Protein AF-A0A6J3LSP0-F1 (afdb_monomer_lite)

Organism: NCBI:txid1314786

Foldseek 3Di:
DDDDDDDDDDDDPPDPPDDDDDPDLVSLVVVLVVVLVVLPPPDPVVSVVVVVVSVVVNVVRVVVVVVVVVVVVVVVVVVVVVVVVVVVVPPPDPPPDDDDDDDPVNVVVVVVVVVVVVVVVVVVVVVVVVVVVVVVVVVVVVPPPPDDD

Structure (mmCIF, N/CA/C/O backbone):
data_AF-A0A6J3LSP0-F1
#
_entry.id   AF-A0A6J3LSP0-F1
#
loop_
_atom_site.group_PDB
_atom_site.id
_atom_site.type_symbol
_atom_site.label_atom_id
_atom_site.label_alt_id
_atom_site.label_comp_id
_atom_site.label_asym_id
_atom_site.label_entity_id
_atom_site.label_seq_id
_atom_site.pdbx_PDB_ins_code
_atom_site.Cartn_x
_atom_site.Cartn_y
_atom_site.Cartn_z
_atom_site.occupancy
_atom_site.B_iso_or_equiv
_atom_site.auth_seq_id
_atom_site.auth_comp_id
_atom_site.auth_asym_id
_atom_site.auth_atom_id
_atom_site.pdbx_PDB_model_num
ATOM 1 N N . MET A 1 1 ? 20.118 -24.139 -73.389 1.00 43.78 1 MET A N 1
ATOM 2 C CA . MET A 1 1 ? 20.576 -23.089 -72.455 1.00 43.78 1 MET A CA 1
ATOM 3 C C . MET A 1 1 ? 19.545 -23.010 -71.341 1.00 43.78 1 MET A C 1
ATOM 5 O O . MET A 1 1 ? 18.407 -22.664 -71.617 1.00 43.78 1 MET A O 1
ATOM 9 N N . GLN A 1 2 ? 19.893 -23.528 -70.160 1.00 42.50 2 GLN A N 1
ATOM 10 C CA . GLN A 1 2 ? 18.976 -23.787 -69.043 1.00 42.50 2 GLN A CA 1
ATOM 11 C C . GLN A 1 2 ? 18.538 -22.492 -68.349 1.00 42.50 2 GLN A C 1
ATOM 13 O O . GLN A 1 2 ? 19.360 -21.636 -68.039 1.00 42.50 2 GLN A O 1
ATOM 18 N N . THR A 1 3 ? 17.242 -22.391 -68.071 1.00 48.44 3 THR A N 1
ATOM 19 C CA . THR A 1 3 ? 16.627 -21.405 -67.180 1.00 48.44 3 THR A CA 1
ATOM 20 C C . THR A 1 3 ? 16.879 -21.815 -65.727 1.00 48.44 3 THR A C 1
ATOM 22 O O . THR A 1 3 ? 16.363 -22.843 -65.287 1.00 48.44 3 THR A O 1
ATOM 25 N N . GLN A 1 4 ? 17.657 -21.039 -64.970 1.00 43.12 4 GLN A N 1
ATOM 26 C CA . GLN A 1 4 ? 17.748 -21.205 -63.516 1.00 43.12 4 GLN A CA 1
ATOM 27 C C . GLN A 1 4 ? 16.634 -20.400 -62.839 1.00 43.12 4 GLN A C 1
ATOM 29 O O . GLN A 1 4 ? 16.630 -19.172 -62.854 1.00 43.12 4 GLN A O 1
ATOM 34 N N . SER A 1 5 ? 15.676 -21.126 -62.263 1.00 48.34 5 SER A N 1
ATOM 35 C CA . SER A 1 5 ? 14.668 -20.613 -61.338 1.00 48.34 5 SER A CA 1
ATOM 36 C C . SER A 1 5 ? 15.301 -20.460 -59.956 1.00 48.34 5 SER A C 1
ATOM 38 O O . SER A 1 5 ? 15.757 -21.445 -59.376 1.00 48.34 5 SER A O 1
ATOM 40 N N . ALA A 1 6 ? 15.321 -19.242 -59.420 1.00 54.78 6 ALA A N 1
ATOM 41 C CA . ALA A 1 6 ? 15.716 -18.986 -58.038 1.00 54.7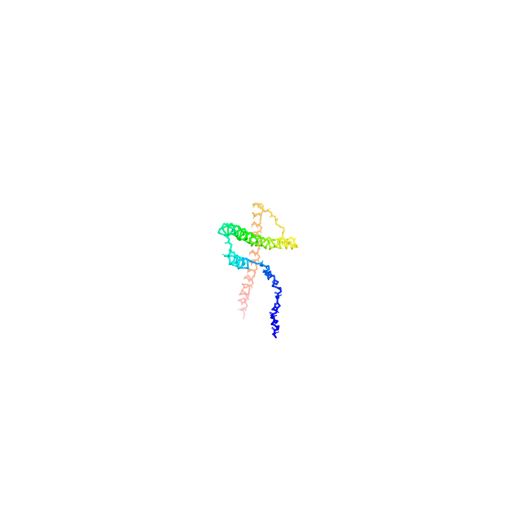8 6 ALA A CA 1
ATOM 42 C C . ALA A 1 6 ? 14.622 -19.483 -57.067 1.00 54.78 6 ALA A C 1
ATOM 44 O O . ALA A 1 6 ? 13.438 -19.271 -57.340 1.00 54.78 6 ALA A O 1
ATOM 45 N N . PRO A 1 7 ? 14.965 -20.123 -55.934 1.00 48.75 7 PRO A N 1
ATOM 46 C CA . PRO A 1 7 ? 13.980 -20.474 -54.920 1.00 48.75 7 PRO A CA 1
ATOM 47 C C . PRO A 1 7 ? 13.595 -19.224 -54.116 1.00 48.75 7 PRO A C 1
ATOM 49 O O . PRO A 1 7 ? 14.392 -18.682 -53.351 1.00 48.75 7 PRO A O 1
ATOM 52 N N . SER A 1 8 ? 12.356 -18.760 -54.282 1.00 57.53 8 SER A N 1
ATOM 53 C 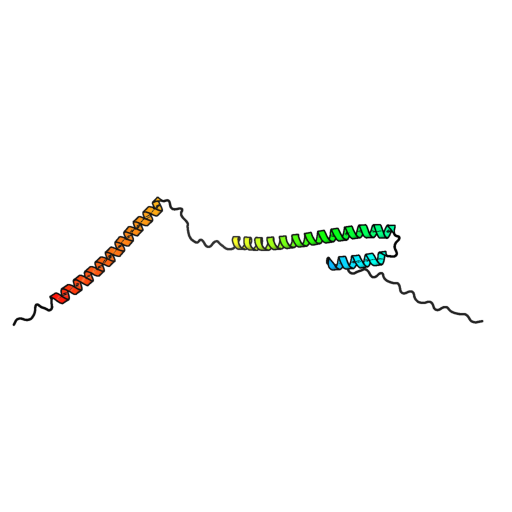CA . SER A 1 8 ? 11.758 -17.740 -53.422 1.00 57.53 8 SER A CA 1
ATOM 54 C C . SER A 1 8 ? 11.486 -18.338 -52.041 1.00 57.53 8 SER A C 1
ATOM 56 O O . SER A 1 8 ? 10.554 -19.127 -51.871 1.00 57.53 8 SER A O 1
ATOM 58 N N . VAL A 1 9 ? 12.300 -17.973 -51.052 1.00 61.94 9 VAL A N 1
ATOM 59 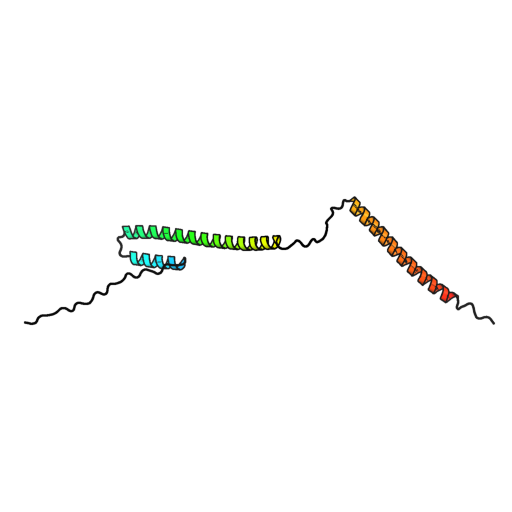C CA . VAL A 1 9 ? 12.017 -18.260 -49.642 1.00 61.94 9 VAL A CA 1
ATOM 60 C C . VAL A 1 9 ? 10.790 -17.434 -49.233 1.00 61.94 9 VAL A C 1
ATOM 62 O O . VAL A 1 9 ? 10.815 -16.211 -49.402 1.00 61.94 9 VAL A O 1
ATOM 65 N N . PRO A 1 10 ? 9.709 -18.046 -48.718 1.00 51.88 10 PRO A N 1
ATOM 66 C CA . PRO A 1 10 ? 8.572 -17.285 -48.224 1.00 51.88 10 PRO A CA 1
ATOM 67 C C . PRO A 1 10 ? 9.005 -16.485 -46.988 1.00 51.88 10 PRO A C 1
ATOM 69 O O . PRO A 1 10 ? 9.363 -17.056 -45.961 1.00 51.88 10 PRO A O 1
ATOM 72 N N . SER A 1 11 ? 8.992 -15.152 -47.090 1.00 56.19 11 SER A N 1
ATOM 73 C CA . SER A 1 11 ? 9.097 -14.270 -45.923 1.00 56.19 11 SER A CA 1
ATOM 74 C C . SER A 1 11 ? 7.845 -14.439 -45.073 1.00 56.19 11 SER A C 1
ATOM 76 O O . SER A 1 11 ? 6.787 -13.893 -45.386 1.00 56.19 11 SER A O 1
ATOM 78 N N . THR A 1 12 ? 7.958 -15.213 -43.999 1.00 58.53 12 THR A N 1
ATOM 79 C CA . THR A 1 12 ? 6.948 -15.255 -42.945 1.00 58.53 12 THR A CA 1
ATOM 80 C C . THR A 1 12 ? 6.881 -13.868 -42.295 1.00 58.53 12 THR A C 1
ATOM 82 O O . THR A 1 12 ? 7.918 -13.371 -41.849 1.00 58.53 12 THR A O 1
ATOM 85 N N . PRO A 1 13 ? 5.710 -13.212 -42.225 1.00 52.22 13 PRO A N 1
ATOM 86 C CA . PRO A 1 13 ? 5.588 -1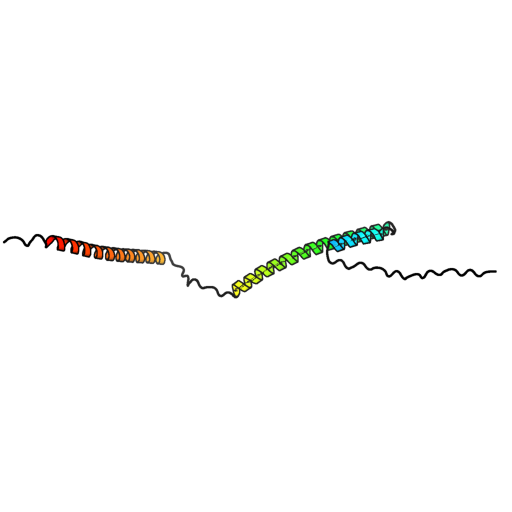1.937 -41.532 1.00 52.22 13 PRO A CA 1
ATOM 87 C C . PRO A 1 13 ? 5.868 -12.154 -40.041 1.00 52.22 13 PRO A C 1
ATOM 89 O O . PRO A 1 13 ? 5.113 -12.831 -39.345 1.00 52.22 13 PRO A O 1
ATOM 92 N N . MET A 1 14 ? 6.980 -11.599 -39.555 1.00 56.62 14 MET A N 1
ATOM 93 C CA . MET A 1 14 ? 7.308 -11.566 -38.134 1.00 56.62 14 MET A CA 1
ATOM 94 C C . MET A 1 14 ? 6.306 -10.638 -37.445 1.00 56.62 14 MET A C 1
ATOM 96 O O . MET A 1 14 ? 6.443 -9.416 -37.483 1.00 56.62 14 MET A O 1
ATOM 100 N N . VAL A 1 15 ? 5.253 -11.214 -36.867 1.00 52.88 15 VAL A N 1
ATOM 101 C CA . VAL A 1 15 ? 4.312 -10.465 -36.033 1.00 52.88 15 VAL A CA 1
ATOM 102 C C . VAL A 1 15 ? 5.094 -9.962 -34.813 1.00 52.88 15 VAL A C 1
ATOM 104 O O . VAL A 1 15 ? 5.722 -10.781 -34.136 1.00 52.88 15 VAL A O 1
ATOM 107 N N . PRO A 1 16 ? 5.115 -8.647 -34.529 1.00 56.47 16 PRO A N 1
ATOM 108 C CA . PRO A 1 16 ? 5.830 -8.123 -33.375 1.00 56.47 16 PRO A CA 1
ATOM 109 C C . PRO A 1 16 ? 5.228 -8.722 -32.102 1.00 56.47 16 PRO A C 1
ATOM 111 O O . PRO A 1 16 ? 4.047 -8.530 -31.810 1.00 56.47 16 PRO A O 1
ATOM 114 N N . VAL A 1 17 ? 6.038 -9.478 -31.358 1.00 69.25 17 VAL A N 1
ATOM 115 C CA . VAL A 1 17 ? 5.642 -10.043 -30.066 1.00 69.25 17 VAL A CA 1
ATOM 116 C C . VAL A 1 17 ? 5.491 -8.881 -29.092 1.00 69.25 17 VAL A C 1
ATOM 118 O O . VAL A 1 17 ? 6.475 -8.322 -28.614 1.00 69.25 17 VAL A O 1
ATOM 121 N N . THR A 1 18 ? 4.253 -8.476 -28.824 1.00 61.19 18 THR A N 1
ATOM 122 C CA . THR A 1 18 ? 3.974 -7.478 -27.793 1.00 61.19 18 THR A CA 1
ATOM 123 C C . THR A 1 18 ? 4.233 -8.100 -26.421 1.00 61.19 18 THR A C 1
ATOM 125 O O . THR A 1 18 ? 3.659 -9.157 -26.134 1.00 61.19 18 THR A O 1
ATOM 128 N N . PRO A 1 19 ? 5.070 -7.487 -25.565 1.00 63.69 19 PRO A N 1
ATOM 129 C CA . PRO A 1 19 ? 5.330 -8.018 -24.238 1.00 63.69 19 PRO A CA 1
ATOM 130 C C . PRO A 1 19 ? 4.038 -8.051 -23.418 1.00 63.69 19 PRO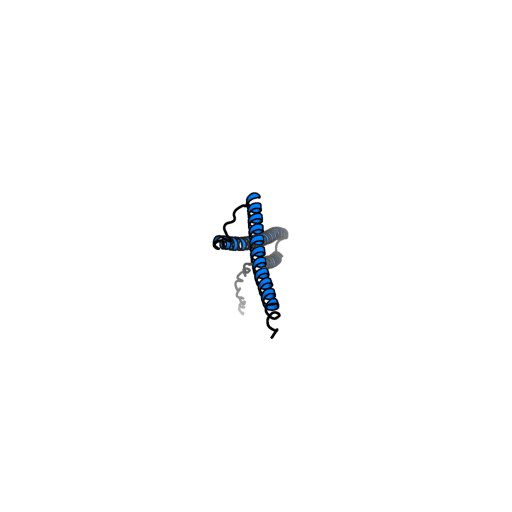 A C 1
ATOM 132 O O . PRO A 1 19 ? 3.220 -7.129 -23.472 1.00 63.69 19 PRO A O 1
ATOM 135 N N . VAL A 1 20 ? 3.865 -9.130 -22.653 1.00 73.75 20 VAL A N 1
ATOM 136 C CA . VAL A 1 20 ? 2.755 -9.287 -21.707 1.00 73.75 20 VAL A CA 1
ATOM 137 C C . VAL A 1 20 ? 2.760 -8.106 -20.739 1.00 73.75 20 VAL A C 1
ATOM 139 O O . VAL A 1 20 ? 3.810 -7.732 -20.215 1.00 73.75 20 VAL A O 1
ATOM 142 N N . THR A 1 21 ? 1.589 -7.514 -20.499 1.00 80.81 21 THR A N 1
ATOM 143 C CA . THR A 1 21 ? 1.449 -6.383 -19.578 1.00 80.81 21 THR A CA 1
ATOM 144 C C . THR A 1 21 ? 1.920 -6.789 -18.177 1.00 80.81 21 THR A C 1
ATOM 146 O O . THR A 1 21 ? 1.357 -7.720 -17.595 1.00 80.81 21 THR A O 1
ATOM 149 N N . PRO A 1 22 ? 2.941 -6.125 -17.608 1.00 81.94 22 PRO A N 1
ATOM 150 C CA . PRO A 1 22 ? 3.426 -6.477 -16.284 1.00 81.94 22 PRO A CA 1
ATOM 151 C C . PRO A 1 22 ? 2.421 -6.037 -15.213 1.00 81.94 22 PRO A C 1
ATOM 153 O O . PRO A 1 22 ? 2.002 -4.884 -15.176 1.00 81.94 22 PRO A O 1
ATOM 156 N N . VAL A 1 23 ? 2.052 -6.960 -14.323 1.00 83.88 23 VAL A N 1
ATOM 157 C CA . VAL A 1 23 ? 1.019 -6.748 -13.285 1.00 83.88 23 VAL A CA 1
ATOM 158 C C . VAL A 1 23 ? 1.610 -6.230 -11.961 1.00 83.88 23 VAL A C 1
ATOM 160 O O . VAL A 1 23 ? 0.884 -5.774 -11.085 1.00 83.88 23 VAL A O 1
ATOM 163 N N . GLY A 1 24 ? 2.938 -6.245 -11.802 1.00 85.44 24 GLY A N 1
ATOM 164 C CA . GLY A 1 24 ? 3.603 -5.826 -10.565 1.00 85.44 24 GLY A CA 1
ATOM 165 C C . GLY A 1 24 ? 5.031 -5.326 -10.769 1.00 85.44 24 GLY A C 1
ATOM 166 O O . GLY A 1 24 ? 5.583 -5.417 -11.867 1.00 85.44 24 GLY A O 1
ATOM 167 N N . LEU A 1 25 ? 5.646 -4.834 -9.687 1.00 83.88 25 LEU A N 1
ATOM 168 C CA . LEU A 1 25 ? 6.970 -4.198 -9.713 1.00 83.88 25 LEU A CA 1
ATOM 169 C C . LEU A 1 25 ? 8.053 -5.086 -10.348 1.00 83.88 25 LEU A C 1
ATOM 171 O O . LEU A 1 25 ? 8.810 -4.616 -11.191 1.00 83.88 25 LEU A O 1
ATOM 175 N N . ALA A 1 26 ? 8.086 -6.378 -10.010 1.00 85.94 26 ALA A N 1
ATOM 176 C CA . ALA A 1 26 ? 9.041 -7.326 -10.588 1.00 85.94 26 ALA A CA 1
ATOM 177 C C . ALA A 1 26 ? 8.893 -7.459 -12.117 1.00 85.94 26 ALA A C 1
ATOM 179 O O . ALA A 1 26 ? 9.890 -7.484 -12.834 1.00 85.94 26 ALA A O 1
ATOM 180 N N . GLY A 1 27 ? 7.656 -7.478 -12.626 1.00 87.69 27 GLY A N 1
ATOM 181 C CA . GLY A 1 27 ? 7.391 -7.519 -14.067 1.00 87.69 27 GLY A CA 1
ATOM 182 C C . GLY A 1 27 ? 7.797 -6.225 -14.773 1.00 87.69 27 GLY A C 1
ATOM 183 O O . GLY A 1 27 ? 8.296 -6.264 -15.893 1.00 87.69 27 GLY A O 1
ATOM 184 N N . ILE A 1 28 ? 7.634 -5.078 -14.108 1.00 85.06 28 ILE A N 1
ATOM 185 C CA . ILE A 1 28 ? 8.049 -3.779 -14.651 1.00 85.06 28 ILE A CA 1
ATOM 186 C C . ILE A 1 28 ? 9.580 -3.675 -14.706 1.00 85.06 28 ILE A C 1
ATOM 188 O O . ILE A 1 28 ? 10.117 -3.179 -15.695 1.00 85.06 28 ILE A O 1
ATOM 192 N N . LEU A 1 29 ? 10.292 -4.185 -13.695 1.00 85.38 29 LEU A N 1
ATOM 193 C CA . LEU A 1 29 ? 11.758 -4.242 -13.698 1.00 85.38 29 LEU A CA 1
ATOM 194 C C . LEU A 1 29 ? 12.294 -5.173 -14.796 1.00 85.38 29 LEU A C 1
ATOM 196 O O . LEU A 1 29 ? 13.208 -4.790 -15.521 1.00 85.38 29 LEU A O 1
ATOM 200 N N . ALA A 1 30 ? 11.673 -6.341 -14.987 1.00 87.56 30 ALA A N 1
ATOM 201 C CA . ALA A 1 30 ? 12.011 -7.234 -16.095 1.00 87.56 30 ALA A CA 1
ATOM 202 C C . ALA A 1 30 ? 11.784 -6.560 -17.462 1.00 87.56 30 ALA A C 1
ATOM 204 O O . ALA A 1 30 ? 12.641 -6.629 -18.342 1.00 87.56 30 ALA A O 1
ATOM 205 N N . LEU A 1 31 ? 10.665 -5.843 -17.631 1.00 87.56 31 LEU A N 1
ATOM 206 C CA . LEU A 1 31 ? 10.379 -5.082 -18.850 1.00 87.56 31 LEU A CA 1
ATOM 207 C C . LEU A 1 31 ? 11.399 -3.954 -19.084 1.00 87.56 31 LEU A C 1
ATOM 209 O O . LEU A 1 31 ? 11.780 -3.694 -20.223 1.00 87.56 31 LEU A O 1
ATOM 213 N N . HIS A 1 32 ? 11.867 -3.301 -18.021 1.00 86.81 32 HIS A N 1
ATOM 214 C CA . HIS A 1 32 ? 12.922 -2.292 -18.110 1.00 86.81 32 HIS A CA 1
ATOM 215 C C . HIS A 1 32 ? 14.228 -2.873 -18.678 1.00 86.81 32 HIS A C 1
ATOM 217 O O . HIS A 1 32 ? 14.864 -2.224 -19.512 1.00 86.81 32 HIS A O 1
ATOM 223 N N . ASP A 1 33 ? 14.615 -4.084 -18.273 1.00 87.12 33 ASP A N 1
ATOM 224 C CA . ASP A 1 33 ? 15.838 -4.721 -18.771 1.00 87.12 33 ASP A CA 1
ATOM 225 C C . ASP A 1 33 ? 15.705 -5.145 -20.241 1.00 87.12 33 ASP A C 1
ATOM 227 O O . ASP A 1 33 ? 16.636 -4.935 -21.022 1.00 87.12 33 ASP A O 1
ATOM 231 N N . VAL A 1 34 ? 14.526 -5.635 -20.647 1.00 88.38 34 VAL A N 1
ATOM 232 C CA . VAL A 1 34 ? 14.205 -5.933 -22.056 1.00 88.38 34 VAL A CA 1
ATOM 233 C C . VAL A 1 34 ? 14.291 -4.669 -22.913 1.00 88.38 34 VAL A C 1
ATOM 235 O O . VAL A 1 34 ? 15.013 -4.639 -23.903 1.00 88.38 34 VAL A O 1
ATOM 238 N N . ILE A 1 35 ? 13.650 -3.577 -22.489 1.00 87.38 35 ILE A N 1
ATOM 239 C CA . ILE A 1 35 ? 13.665 -2.313 -23.242 1.00 87.38 35 ILE A CA 1
ATOM 240 C C . ILE A 1 35 ? 15.078 -1.731 -23.326 1.00 87.38 35 ILE A C 1
ATOM 242 O O . ILE A 1 35 ? 15.453 -1.142 -24.340 1.00 87.38 35 ILE A O 1
ATOM 246 N N . ARG A 1 36 ? 15.893 -1.904 -22.281 1.00 85.56 36 ARG A N 1
ATOM 247 C CA . ARG A 1 36 ? 17.304 -1.509 -22.308 1.00 85.56 36 ARG A CA 1
ATOM 248 C C . ARG A 1 36 ? 18.098 -2.317 -23.334 1.00 85.56 36 ARG A C 1
ATOM 250 O O . ARG A 1 36 ? 18.965 -1.739 -23.986 1.00 85.56 36 ARG A O 1
ATOM 257 N N . HIS A 1 37 ? 17.832 -3.615 -23.450 1.00 85.31 37 HIS A N 1
ATOM 258 C CA . HIS A 1 37 ? 18.468 -4.483 -24.437 1.00 85.31 37 HIS A CA 1
ATOM 259 C C . HIS A 1 37 ? 18.063 -4.094 -25.866 1.00 85.31 37 HIS A C 1
ATOM 261 O O . HIS A 1 37 ? 18.929 -3.873 -26.710 1.00 85.31 37 HIS A O 1
ATOM 267 N N . ASP A 1 38 ? 16.771 -3.888 -26.115 1.00 85.31 38 ASP A N 1
ATOM 268 C CA . ASP A 1 38 ? 16.254 -3.492 -27.433 1.00 85.31 38 ASP A CA 1
ATOM 269 C C . ASP A 1 38 ? 16.776 -2.114 -27.875 1.00 85.31 38 ASP A C 1
ATOM 271 O O . ASP A 1 38 ? 16.982 -1.845 -29.058 1.00 85.31 38 ASP A O 1
ATOM 275 N N . ALA A 1 39 ? 17.061 -1.242 -26.908 1.00 86.38 39 ALA A N 1
ATOM 276 C CA . ALA A 1 39 ? 17.617 0.085 -27.132 1.00 86.38 39 ALA A CA 1
ATOM 277 C C . ALA A 1 39 ? 19.116 0.108 -27.488 1.00 86.38 39 ALA A C 1
ATOM 279 O O . ALA A 1 39 ? 19.647 1.190 -27.742 1.00 86.38 39 ALA A O 1
ATOM 280 N N . GLN A 1 40 ? 19.824 -1.028 -27.492 1.00 83.75 40 GLN A N 1
ATOM 281 C CA . GLN A 1 40 ? 21.274 -1.064 -27.743 1.00 83.75 40 GLN A CA 1
ATOM 282 C C . GLN A 1 40 ? 21.665 -0.685 -29.182 1.00 83.75 40 GLN A C 1
ATOM 284 O O . GLN A 1 40 ? 22.788 -0.241 -29.400 1.00 83.75 40 GLN A O 1
ATOM 289 N N . GLY A 1 41 ? 20.750 -0.818 -30.149 1.00 84.56 41 GLY A N 1
ATOM 290 C CA . GLY A 1 41 ? 20.969 -0.427 -31.550 1.00 84.56 41 GLY A CA 1
ATOM 291 C C . GLY A 1 41 ? 20.646 1.037 -31.875 1.00 84.56 41 GLY A C 1
ATOM 292 O O . GLY A 1 41 ? 20.717 1.429 -33.038 1.00 84.56 41 GLY A O 1
ATOM 293 N N . LEU A 1 42 ? 20.244 1.837 -30.881 1.00 87.94 42 LEU A N 1
ATOM 294 C CA . LEU A 1 42 ? 19.887 3.245 -31.065 1.00 87.94 42 LEU A CA 1
ATOM 295 C C . LEU A 1 42 ? 21.124 4.147 -31.140 1.00 87.94 42 LEU A C 1
ATOM 297 O O . LEU A 1 42 ? 22.188 3.825 -30.613 1.00 87.94 42 LEU A O 1
ATOM 301 N N . ASP A 1 43 ? 20.968 5.328 -31.746 1.00 91.44 43 ASP A N 1
ATOM 302 C CA . ASP A 1 43 ? 22.014 6.347 -31.676 1.00 91.44 43 ASP A CA 1
ATOM 303 C C . ASP A 1 43 ? 22.271 6.764 -30.209 1.00 91.44 43 ASP A C 1
ATOM 305 O O . ASP A 1 43 ? 21.385 6.707 -29.348 1.00 91.44 43 ASP A O 1
ATOM 309 N N . GLY A 1 44 ? 23.487 7.220 -29.898 1.00 86.88 44 GLY A N 1
ATOM 310 C CA . GLY A 1 44 ? 23.858 7.513 -28.507 1.00 86.88 44 GLY A CA 1
ATOM 311 C C . GLY A 1 44 ? 22.997 8.602 -27.843 1.00 86.88 44 GLY A C 1
ATOM 312 O O . GLY A 1 44 ? 22.854 8.638 -26.617 1.00 86.88 44 GLY A O 1
ATOM 313 N N . SER A 1 45 ? 22.379 9.489 -28.631 1.00 88.69 45 SER A N 1
ATOM 314 C CA . SER A 1 45 ? 21.546 10.586 -28.126 1.00 88.69 45 SER A CA 1
ATOM 315 C C . SER A 1 45 ? 20.137 10.121 -27.733 1.00 88.69 45 SER A C 1
ATOM 317 O O . SER A 1 45 ? 19.620 10.491 -26.672 1.00 88.69 45 SER A O 1
ATOM 319 N N . SER A 1 46 ? 19.538 9.266 -28.555 1.00 86.75 46 SER A N 1
ATOM 320 C CA . SER A 1 46 ? 18.217 8.670 -28.403 1.00 86.75 46 SER A CA 1
ATOM 321 C C . SER A 1 46 ? 18.243 7.591 -27.330 1.00 86.75 46 SER A C 1
ATOM 323 O O . SER A 1 46 ? 17.378 7.612 -26.454 1.00 86.75 46 SER A O 1
ATOM 325 N N . GLN A 1 47 ? 19.302 6.777 -27.278 1.00 89.12 47 GLN A N 1
ATOM 326 C CA . GLN A 1 47 ? 19.554 5.841 -26.184 1.00 89.12 47 GLN A CA 1
ATOM 327 C C . GLN A 1 47 ? 19.636 6.571 -24.835 1.00 89.12 47 GLN A C 1
ATOM 329 O O . GLN A 1 47 ? 18.952 6.208 -23.875 1.00 89.12 47 GLN A O 1
ATOM 334 N N . ARG A 1 48 ? 20.407 7.666 -24.756 1.00 89.56 48 ARG A N 1
ATOM 335 C CA . ARG A 1 48 ? 20.537 8.453 -23.519 1.00 89.56 48 ARG A CA 1
ATOM 336 C C . ARG A 1 48 ? 19.221 9.104 -23.095 1.00 89.56 48 ARG A C 1
ATOM 338 O O . ARG A 1 48 ? 18.915 9.156 -21.902 1.00 89.56 48 ARG A O 1
ATOM 345 N N . ARG A 1 49 ? 18.444 9.639 -24.043 1.00 91.19 49 ARG A N 1
ATOM 346 C CA . ARG A 1 49 ? 17.112 10.199 -23.756 1.00 91.19 49 ARG A CA 1
ATOM 347 C C . ARG A 1 49 ? 16.163 9.120 -23.246 1.00 91.19 49 ARG A C 1
ATOM 349 O O . ARG A 1 49 ? 15.517 9.335 -22.222 1.00 91.19 49 ARG A O 1
ATOM 356 N N . LEU A 1 50 ? 16.129 7.968 -23.910 1.00 90.25 50 LEU A N 1
ATOM 357 C CA . LEU A 1 50 ? 15.309 6.830 -23.518 1.00 90.25 50 LEU A CA 1
ATOM 358 C C . LEU A 1 50 ? 15.657 6.361 -22.104 1.00 90.25 50 LEU A C 1
ATOM 360 O O . LEU A 1 50 ? 14.766 6.275 -21.267 1.00 90.25 50 LEU A O 1
ATOM 364 N N . GLN A 1 51 ? 16.944 6.183 -21.794 1.00 89.25 51 GLN A N 1
ATOM 365 C CA . GLN A 1 51 ? 17.398 5.796 -20.456 1.00 89.25 51 GLN A CA 1
ATOM 366 C C . GLN A 1 51 ? 16.913 6.774 -19.375 1.00 89.25 51 GLN A C 1
ATOM 368 O O . GLN A 1 51 ? 16.408 6.345 -18.339 1.00 89.25 51 GLN A O 1
ATOM 373 N N . LYS A 1 52 ? 17.002 8.090 -19.615 1.00 91.00 52 LYS A N 1
ATOM 374 C CA . LYS A 1 52 ? 16.496 9.105 -18.672 1.00 91.00 52 LYS A CA 1
ATOM 375 C C . LYS A 1 52 ? 14.983 9.016 -18.477 1.00 91.00 52 LYS A C 1
ATOM 377 O O . LYS A 1 52 ? 14.509 9.115 -17.347 1.00 91.00 52 LYS A O 1
ATOM 382 N N . HIS A 1 53 ? 14.221 8.869 -19.560 1.00 90.81 53 HIS A N 1
ATOM 383 C CA . HIS A 1 53 ? 12.765 8.738 -19.481 1.00 90.81 53 HIS A CA 1
ATOM 384 C C . HIS A 1 53 ? 12.362 7.459 -18.744 1.00 90.81 53 HIS A C 1
ATOM 386 O O . HIS A 1 53 ? 11.486 7.506 -17.884 1.00 90.81 53 HIS A O 1
ATOM 392 N N . PHE A 1 54 ? 13.059 6.353 -18.998 1.00 88.81 54 PHE A N 1
ATOM 393 C CA . PHE A 1 54 ? 12.777 5.080 -18.350 1.00 88.81 54 PHE A CA 1
ATOM 394 C C . PHE A 1 54 ? 13.146 5.067 -16.868 1.00 88.81 54 PHE A C 1
ATOM 396 O O . PHE A 1 54 ? 12.410 4.514 -16.056 1.00 88.81 54 PHE A O 1
ATOM 403 N N . GLN A 1 55 ? 14.241 5.726 -16.483 1.00 89.44 55 GLN A N 1
ATOM 404 C CA . GLN A 1 55 ? 14.580 5.923 -15.072 1.00 89.44 55 GLN A CA 1
ATOM 405 C C . GLN A 1 55 ? 13.504 6.734 -14.342 1.00 89.44 55 GLN A C 1
ATOM 407 O O . GLN A 1 55 ? 13.099 6.358 -13.245 1.00 89.44 55 GLN A O 1
ATOM 412 N N . LYS A 1 56 ? 13.000 7.815 -14.957 1.00 94.31 56 LYS A N 1
ATOM 413 C CA . LYS A 1 56 ? 11.881 8.595 -14.400 1.00 94.31 56 LYS A CA 1
ATOM 414 C C . LYS A 1 56 ? 10.619 7.749 -14.255 1.00 94.31 56 LYS A C 1
ATOM 416 O O . LYS A 1 56 ? 9.980 7.811 -13.211 1.00 94.31 56 LYS A O 1
ATOM 421 N N . LEU A 1 57 ? 10.294 6.950 -15.272 1.00 91.44 57 LEU A N 1
ATOM 422 C CA . LEU A 1 57 ? 9.160 6.029 -15.231 1.00 91.44 57 LEU A CA 1
ATOM 423 C C . LEU A 1 57 ? 9.321 5.002 -14.105 1.00 91.44 57 LEU A C 1
ATOM 425 O O . LEU A 1 57 ? 8.413 4.846 -13.301 1.00 91.44 57 LEU A O 1
ATOM 429 N N . SER A 1 58 ? 10.488 4.364 -13.999 1.00 88.38 58 SER A N 1
ATOM 430 C CA . SER A 1 58 ? 10.773 3.358 -12.966 1.00 88.38 58 SER A CA 1
ATOM 431 C C . SER A 1 58 ? 10.625 3.949 -11.565 1.00 88.38 58 SER A C 1
ATOM 433 O O . SER A 1 58 ? 9.968 3.362 -10.713 1.00 88.38 58 SER A 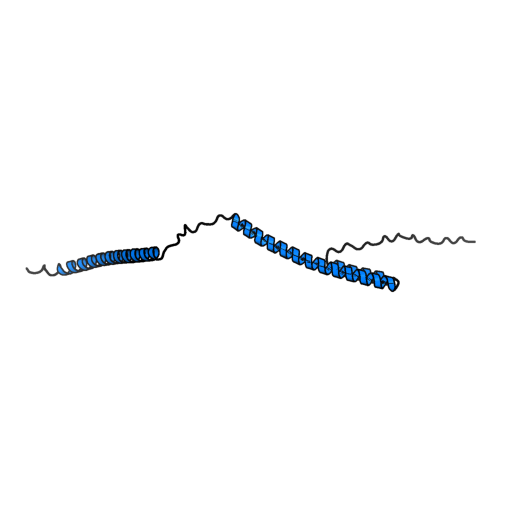O 1
ATOM 435 N N . LYS A 1 59 ? 11.148 5.163 -11.346 1.00 91.88 59 LYS A N 1
ATOM 436 C CA . LYS A 1 59 ? 10.988 5.875 -10.072 1.00 91.88 59 LYS A CA 1
ATOM 437 C C . LYS A 1 59 ? 9.536 6.233 -9.770 1.00 91.88 59 LYS A C 1
ATOM 439 O O . LYS A 1 59 ? 9.106 6.065 -8.637 1.00 91.88 59 LYS A O 1
ATOM 444 N N . ALA A 1 60 ? 8.774 6.689 -10.763 1.00 93.44 60 ALA A N 1
ATOM 445 C CA . ALA A 1 60 ? 7.351 6.969 -10.587 1.00 93.44 60 ALA A CA 1
ATOM 446 C C . ALA A 1 60 ? 6.559 5.698 -10.237 1.00 93.44 60 ALA A C 1
ATOM 448 O O . ALA A 1 60 ? 5.723 5.725 -9.337 1.00 93.44 60 ALA A O 1
ATOM 449 N N . VAL A 1 61 ? 6.866 4.580 -10.901 1.00 91.69 61 VAL A N 1
ATOM 450 C CA . VAL A 1 61 ? 6.273 3.271 -10.608 1.00 91.69 61 VAL A CA 1
ATOM 451 C C . VAL A 1 61 ? 6.589 2.850 -9.175 1.00 91.69 61 VAL A C 1
ATOM 453 O O . VAL A 1 61 ? 5.658 2.561 -8.428 1.00 91.69 61 VAL A O 1
ATOM 456 N N . GLU A 1 62 ? 7.862 2.861 -8.767 1.00 90.06 62 GLU A N 1
ATOM 457 C CA . GLU A 1 62 ? 8.284 2.524 -7.398 1.00 90.06 62 GLU A CA 1
ATOM 458 C C . GLU A 1 62 ? 7.507 3.335 -6.351 1.00 90.06 62 GLU A C 1
ATOM 460 O O . GLU A 1 62 ? 6.937 2.756 -5.425 1.00 90.06 62 GLU A O 1
ATOM 465 N N . THR A 1 63 ? 7.421 4.658 -6.528 1.00 94.44 63 THR A N 1
ATOM 466 C CA . THR A 1 63 ? 6.669 5.536 -5.623 1.00 94.44 63 THR A CA 1
ATOM 467 C C . THR A 1 63 ? 5.179 5.198 -5.613 1.00 94.44 63 THR A C 1
ATOM 469 O O . THR A 1 63 ? 4.606 5.038 -4.540 1.00 94.44 63 THR A O 1
ATOM 472 N N . SER A 1 64 ? 4.554 5.016 -6.781 1.00 93.69 64 SER A N 1
ATOM 473 C CA . SER A 1 64 ? 3.121 4.699 -6.867 1.00 93.69 64 SER A CA 1
ATOM 474 C C . SER A 1 64 ? 2.765 3.358 -6.216 1.00 93.69 64 SER A C 1
ATOM 476 O O . SER A 1 64 ? 1.742 3.249 -5.546 1.00 93.69 64 SER A O 1
ATOM 478 N N . PHE A 1 65 ? 3.630 2.345 -6.343 1.00 92.88 65 PHE A N 1
ATOM 479 C CA . PHE A 1 65 ? 3.445 1.057 -5.674 1.00 92.88 65 PHE A CA 1
ATOM 480 C C . PHE A 1 65 ? 3.636 1.179 -4.162 1.00 92.88 65 PHE A C 1
ATOM 482 O O . PHE A 1 65 ? 2.855 0.606 -3.405 1.00 92.88 65 PHE A O 1
ATOM 489 N N . ALA A 1 66 ? 4.637 1.939 -3.707 1.00 94.19 66 ALA A N 1
ATOM 490 C CA . ALA A 1 66 ? 4.823 2.199 -2.283 1.00 94.19 66 ALA A CA 1
ATOM 491 C C . ALA A 1 66 ? 3.597 2.908 -1.681 1.00 94.19 66 ALA A C 1
ATOM 493 O O . ALA A 1 66 ? 3.091 2.492 -0.639 1.00 94.19 66 ALA A O 1
ATOM 494 N N . GLU A 1 67 ? 3.070 3.926 -2.363 1.00 96.50 67 GLU A N 1
ATOM 495 C CA . GLU A 1 67 ? 1.839 4.615 -1.972 1.00 96.50 67 GLU A CA 1
ATOM 496 C C . GLU A 1 67 ? 0.631 3.674 -1.966 1.00 96.50 67 GLU A C 1
ATOM 498 O O . GLU A 1 67 ? -0.121 3.660 -0.991 1.00 96.50 67 GLU A O 1
ATOM 503 N N . HIS A 1 68 ? 0.471 2.840 -2.999 1.00 95.12 68 HIS A N 1
ATOM 504 C CA . HIS A 1 68 ? -0.609 1.857 -3.074 1.00 95.12 68 HIS A CA 1
ATOM 505 C C . HIS A 1 68 ? -0.596 0.909 -1.870 1.00 95.12 68 HIS A C 1
ATOM 507 O O . HIS A 1 68 ? -1.624 0.727 -1.221 1.00 95.12 68 HIS A O 1
ATOM 513 N N . VAL A 1 69 ? 0.570 0.360 -1.515 1.00 95.50 69 VAL A N 1
ATOM 514 C CA . VAL A 1 69 ? 0.721 -0.530 -0.350 1.00 95.50 69 VAL A CA 1
ATOM 515 C C . VAL A 1 69 ? 0.360 0.190 0.956 1.00 95.50 69 VAL A C 1
ATOM 517 O O . VAL A 1 69 ? -0.293 -0.385 1.830 1.00 95.50 69 VAL A O 1
ATOM 520 N N . LEU A 1 70 ? 0.744 1.462 1.110 1.00 97.25 70 LEU A N 1
ATOM 521 C CA . LEU A 1 70 ? 0.376 2.255 2.289 1.00 97.25 70 LEU A CA 1
ATOM 522 C C . LEU A 1 70 ? -1.133 2.526 2.358 1.00 97.25 70 LEU A C 1
ATOM 524 O O . LEU A 1 70 ? -1.722 2.428 3.440 1.00 97.25 70 LEU A O 1
ATOM 528 N N . LEU A 1 71 ? -1.758 2.846 1.224 1.00 97.62 71 LEU A N 1
ATOM 529 C CA . LEU A 1 71 ? -3.199 3.076 1.122 1.00 97.62 71 LEU A CA 1
ATOM 530 C C . LEU A 1 71 ? -3.994 1.806 1.416 1.00 97.62 71 LEU A C 1
ATOM 532 O O . LEU A 1 71 ? -4.946 1.850 2.193 1.00 97.62 71 LEU A O 1
ATOM 536 N N . GLU A 1 72 ? -3.578 0.672 0.860 1.00 97.19 72 GLU A N 1
ATOM 537 C CA . GLU A 1 72 ? -4.178 -0.635 1.117 1.00 97.19 72 GLU A CA 1
ATOM 538 C C . GLU A 1 72 ? -4.112 -0.976 2.609 1.00 97.19 72 GLU A C 1
ATOM 540 O O . GLU A 1 72 ? -5.141 -1.220 3.243 1.00 97.19 72 GLU A O 1
ATOM 545 N N . ARG A 1 73 ? -2.932 -0.834 3.224 1.00 97.44 73 ARG A N 1
ATOM 546 C CA . ARG A 1 73 ? -2.755 -1.049 4.665 1.00 97.44 73 ARG A CA 1
ATOM 547 C C . ARG A 1 73 ? -3.625 -0.113 5.508 1.00 97.44 73 ARG A C 1
ATOM 549 O O . ARG A 1 73 ? -4.171 -0.524 6.537 1.00 97.44 73 ARG A O 1
ATOM 556 N N . ARG A 1 74 ? -3.760 1.156 5.107 1.00 97.12 74 ARG A N 1
ATOM 557 C CA . ARG A 1 74 ? -4.627 2.122 5.797 1.00 97.12 74 ARG A CA 1
ATOM 558 C C . ARG A 1 74 ? -6.098 1.735 5.670 1.00 97.12 74 ARG A C 1
ATOM 560 O O . ARG A 1 74 ? -6.818 1.816 6.666 1.00 97.12 74 ARG A O 1
ATOM 567 N N . ASN A 1 75 ? -6.529 1.307 4.490 1.00 97.88 75 ASN A N 1
ATOM 568 C CA . ASN A 1 75 ? -7.890 0.842 4.249 1.00 97.88 75 ASN A CA 1
ATOM 569 C C . ASN A 1 75 ? -8.210 -0.396 5.086 1.00 97.88 75 ASN A C 1
ATOM 571 O O . ASN A 1 75 ? -9.239 -0.407 5.758 1.00 97.88 75 ASN A O 1
ATOM 575 N N . GLU A 1 76 ? -7.310 -1.380 5.151 1.00 97.50 76 GLU A N 1
ATOM 576 C CA . GLU A 1 76 ? -7.480 -2.545 6.026 1.00 97.50 76 GLU A CA 1
ATOM 577 C C . GLU A 1 76 ? -7.628 -2.147 7.497 1.00 97.50 76 GLU A C 1
ATOM 579 O O . GLU A 1 76 ? -8.516 -2.637 8.198 1.00 97.50 76 GLU A O 1
ATOM 584 N N . PHE A 1 77 ? -6.766 -1.246 7.980 1.00 96.38 77 PHE A N 1
ATOM 585 C CA . PHE A 1 77 ? -6.839 -0.747 9.351 1.00 96.38 77 PHE A CA 1
ATOM 586 C C . PHE A 1 77 ? -8.200 -0.098 9.632 1.00 96.38 77 PHE A C 1
ATOM 588 O O . PHE A 1 77 ? -8.864 -0.451 10.607 1.00 96.38 77 PHE A O 1
ATOM 595 N N . LEU A 1 78 ? -8.648 0.803 8.752 1.00 96.19 78 LEU A N 1
ATOM 596 C CA . LEU A 1 78 ? -9.945 1.466 8.880 1.00 96.19 78 LEU A CA 1
ATOM 597 C C . LEU A 1 78 ? -11.103 0.472 8.810 1.00 96.19 78 LEU A C 1
ATOM 599 O O . LEU A 1 78 ? -12.064 0.607 9.561 1.00 96.19 78 LEU A O 1
ATOM 603 N N . GLN A 1 79 ? -11.017 -0.542 7.954 1.00 96.06 79 GLN A N 1
ATOM 604 C CA . GLN A 1 79 ? -12.045 -1.568 7.834 1.00 96.06 79 GLN A CA 1
ATOM 605 C C . GLN A 1 79 ? -12.171 -2.394 9.118 1.00 96.06 79 GLN A C 1
ATOM 607 O O . GLN A 1 79 ? -13.292 -2.646 9.565 1.00 96.06 79 GLN A O 1
ATOM 612 N N . ARG A 1 80 ? -11.047 -2.737 9.765 1.00 94.38 80 ARG A N 1
ATOM 613 C CA . ARG A 1 80 ? -11.039 -3.401 11.080 1.00 94.38 80 ARG A CA 1
ATOM 614 C C . ARG A 1 80 ? -11.679 -2.516 12.151 1.00 94.38 80 ARG A C 1
ATOM 616 O O . ARG A 1 80 ? -12.616 -2.952 12.818 1.00 94.38 80 ARG A O 1
ATOM 623 N N . THR A 1 81 ? -11.241 -1.261 12.272 1.00 92.62 81 THR A N 1
ATOM 624 C CA . THR A 1 81 ? -11.780 -0.321 13.269 1.00 92.62 81 THR A CA 1
ATOM 625 C C . THR A 1 81 ? -13.263 -0.021 13.045 1.00 92.62 81 THR A C 1
ATOM 627 O O . THR A 1 81 ? -14.041 -0.008 13.995 1.00 92.62 81 THR A O 1
ATOM 630 N N . ASN A 1 82 ? -13.689 0.179 11.797 1.00 93.19 82 ASN A N 1
ATOM 631 C CA . ASN A 1 82 ? -15.090 0.431 11.460 1.00 93.19 82 ASN A CA 1
ATOM 632 C C . ASN A 1 82 ? -15.962 -0.803 11.704 1.00 93.19 82 ASN A C 1
ATOM 634 O O . ASN A 1 82 ? -17.087 -0.670 12.190 1.00 93.19 82 ASN A O 1
ATOM 638 N N . GLY A 1 83 ? -15.446 -1.998 11.405 1.00 92.38 83 GLY A N 1
ATOM 639 C CA . GLY A 1 83 ? -16.093 -3.258 11.756 1.00 92.38 83 GLY A CA 1
ATOM 640 C C . GLY A 1 83 ? -16.356 -3.348 13.258 1.00 92.38 83 GLY A C 1
ATOM 641 O O . GLY A 1 83 ? -17.488 -3.599 13.669 1.00 92.38 83 GLY A O 1
ATOM 642 N N . GLU A 1 84 ? -15.349 -3.044 14.078 1.00 85.06 84 GLU A N 1
ATOM 643 C CA . GLU A 1 84 ? -15.478 -3.024 15.536 1.00 85.06 84 GLU A CA 1
ATOM 644 C C . GLU A 1 84 ? -16.445 -1.935 16.027 1.00 85.06 84 GLU A C 1
ATOM 646 O O . GLU A 1 84 ? -17.320 -2.204 16.851 1.00 85.06 84 GLU A O 1
ATOM 651 N N . ALA A 1 85 ? -16.351 -0.712 15.501 1.00 83.88 85 ALA A N 1
ATOM 652 C CA . ALA A 1 85 ? -17.245 0.386 15.865 1.00 83.88 85 ALA A CA 1
ATOM 653 C C . ALA A 1 85 ? -18.714 0.052 15.557 1.00 83.88 85 ALA A C 1
ATOM 655 O O . ALA A 1 85 ? -19.607 0.349 16.357 1.00 83.88 85 ALA A O 1
ATOM 656 N N . ARG A 1 86 ? -18.969 -0.619 14.425 1.00 87.38 86 ARG A N 1
ATOM 657 C CA . ARG A 1 86 ? -20.300 -1.116 14.064 1.00 87.38 86 ARG A CA 1
ATOM 658 C C . ARG A 1 86 ? -20.792 -2.156 15.069 1.00 87.38 86 ARG A C 1
ATOM 660 O O . ARG A 1 86 ? -21.927 -2.040 15.522 1.00 87.38 86 ARG A O 1
ATOM 667 N N . VAL A 1 87 ? -19.933 -3.097 15.471 1.00 85.00 87 VAL A N 1
ATOM 668 C CA . VAL A 1 87 ? -20.245 -4.100 16.505 1.00 85.00 87 VAL A CA 1
ATOM 669 C C . VAL A 1 87 ? -20.541 -3.443 17.854 1.00 85.00 87 VAL A C 1
ATOM 671 O O . VAL A 1 87 ? -21.516 -3.819 18.501 1.00 85.00 87 VAL A O 1
ATOM 674 N N . ARG A 1 88 ? -19.774 -2.427 18.274 1.00 77.19 88 ARG A N 1
ATOM 675 C CA . ARG A 1 88 ? -20.034 -1.681 19.521 1.00 77.19 88 ARG A CA 1
ATOM 676 C C . ARG A 1 88 ? -21.373 -0.947 19.488 1.00 77.19 88 ARG A C 1
ATOM 678 O O . ARG A 1 88 ? -22.048 -0.882 20.506 1.00 77.19 88 ARG A O 1
ATOM 685 N N . ARG A 1 89 ? -21.771 -0.409 18.329 1.00 79.69 89 ARG A N 1
ATOM 686 C CA . ARG A 1 89 ? -23.072 0.258 18.163 1.00 79.69 89 ARG A CA 1
ATOM 687 C C . ARG A 1 89 ? -24.239 -0.735 18.150 1.00 79.69 89 ARG A C 1
ATOM 689 O O . ARG A 1 89 ? -25.291 -0.426 18.697 1.00 79.69 89 ARG A O 1
ATOM 696 N N . SER A 1 90 ? -24.080 -1.894 17.507 1.00 81.88 90 SER A N 1
ATOM 697 C CA . SER A 1 90 ? -25.147 -2.902 17.403 1.00 81.88 90 SER A CA 1
ATOM 698 C C . SER A 1 90 ? -25.308 -3.736 18.671 1.00 81.88 90 SER A C 1
ATOM 700 O O . SER A 1 90 ? -26.416 -4.158 19.001 1.00 81.88 90 SER A O 1
ATOM 702 N N . THR A 1 91 ? -24.211 -3.994 19.381 1.00 80.62 91 THR A N 1
ATOM 703 C CA . THR A 1 91 ? -24.237 -4.710 20.655 1.00 80.62 91 THR A CA 1
ATOM 704 C C . THR A 1 91 ? -24.867 -3.793 21.690 1.00 80.62 91 THR A C 1
ATOM 706 O O . THR A 1 91 ? -24.249 -2.827 22.131 1.00 80.62 91 THR A O 1
ATOM 709 N N . ARG A 1 92 ? -26.120 -4.072 22.066 1.00 72.12 92 ARG A N 1
ATOM 710 C CA . ARG A 1 92 ? -26.792 -3.348 23.152 1.00 72.12 92 ARG A CA 1
ATOM 711 C C . ARG A 1 92 ? -25.899 -3.377 24.394 1.00 72.12 92 ARG A C 1
ATOM 713 O O . ARG A 1 92 ? -25.422 -4.443 24.785 1.00 72.12 92 ARG A O 1
ATOM 720 N N . SER A 1 93 ? -25.665 -2.218 25.007 1.00 69.12 93 SER A N 1
ATOM 721 C CA . SER A 1 93 ? -24.898 -2.137 26.246 1.00 69.12 93 SER A CA 1
ATOM 722 C C . SER A 1 93 ? -25.585 -2.985 27.318 1.00 69.12 93 SER A C 1
ATOM 724 O O . SER A 1 93 ? -26.765 -2.808 27.623 1.00 69.12 93 SER A O 1
ATOM 726 N N . LYS A 1 94 ? -24.850 -3.942 27.894 1.00 67.25 94 LYS A N 1
ATOM 727 C CA . LYS A 1 94 ? -25.305 -4.637 29.097 1.00 67.25 94 LYS A CA 1
ATOM 728 C C . LYS A 1 94 ? -25.239 -3.621 30.230 1.00 67.25 94 LYS A C 1
ATOM 730 O O . LYS A 1 94 ? -24.155 -3.307 30.710 1.00 67.25 94 LYS A O 1
ATOM 735 N N . VAL A 1 95 ? -26.383 -3.058 30.605 1.00 69.00 95 VAL A N 1
ATOM 736 C CA . VAL A 1 95 ? -26.486 -2.152 31.751 1.00 69.00 95 VAL A CA 1
ATOM 737 C C . VAL A 1 95 ? -26.055 -2.940 32.991 1.00 69.00 95 VAL A C 1
ATOM 739 O O . VAL A 1 95 ? -26.763 -3.843 33.427 1.00 69.00 95 VAL A O 1
ATOM 742 N N . ILE A 1 96 ? -24.861 -2.647 33.519 1.00 69.75 96 ILE A N 1
ATOM 743 C CA . ILE A 1 96 ? -24.319 -3.286 34.737 1.00 69.75 96 ILE A CA 1
ATOM 744 C C . ILE A 1 96 ? -25.113 -2.835 35.982 1.00 69.75 96 ILE A C 1
ATOM 746 O O . ILE A 1 96 ? -25.112 -3.509 37.006 1.00 69.75 96 ILE A O 1
ATOM 750 N N . GLY A 1 97 ? -25.860 -1.735 35.864 1.00 70.62 97 GLY A N 1
ATOM 751 C CA . GLY A 1 97 ? -26.785 -1.207 36.860 1.00 70.62 97 GLY A CA 1
ATOM 752 C C . GLY A 1 97 ? -26.927 0.308 36.716 1.00 70.62 97 GLY A C 1
ATOM 753 O O . GLY A 1 97 ? -26.252 0.928 35.892 1.00 70.62 97 GLY A O 1
ATOM 754 N N . THR A 1 98 ? -27.795 0.909 37.527 1.00 72.50 98 THR A N 1
ATOM 755 C CA . THR A 1 98 ? -27.900 2.368 37.657 1.00 72.50 98 THR A CA 1
ATOM 756 C C . THR A 1 98 ? -26.829 2.848 38.632 1.00 72.50 98 THR A C 1
ATOM 758 O O . THR A 1 98 ? -26.928 2.601 39.832 1.00 72.50 98 THR A O 1
ATOM 761 N N . ALA A 1 99 ? -25.790 3.515 38.133 1.00 69.94 99 ALA A N 1
ATOM 762 C CA . ALA A 1 99 ? -24.790 4.142 38.991 1.00 69.94 99 ALA A CA 1
ATOM 763 C C . ALA A 1 99 ? -25.333 5.478 39.524 1.00 69.94 99 ALA A C 1
ATOM 765 O O . ALA A 1 99 ? -25.683 6.362 38.743 1.00 69.94 99 ALA A O 1
ATOM 766 N N . ARG A 1 100 ? -25.394 5.629 40.851 1.00 77.50 100 ARG A N 1
ATOM 767 C CA . ARG A 1 100 ? -25.655 6.909 41.524 1.00 77.50 100 ARG A CA 1
ATOM 768 C C . ARG A 1 100 ? -24.343 7.419 42.119 1.00 77.50 100 ARG A C 1
ATOM 770 O O . ARG A 1 100 ? -23.656 6.667 42.805 1.00 77.50 100 ARG A O 1
ATOM 777 N N . VAL A 1 101 ? -24.009 8.687 41.870 1.00 79.81 101 VAL A N 1
ATOM 778 C CA . VAL A 1 101 ? -22.899 9.368 42.556 1.00 79.81 101 VAL A CA 1
ATOM 779 C C . VAL A 1 101 ? -23.318 9.562 44.010 1.00 79.81 101 VAL A C 1
ATOM 781 O O . VAL A 1 101 ? -24.296 10.256 44.281 1.00 79.81 101 VAL A O 1
ATOM 784 N N . MET A 1 102 ? -22.630 8.887 44.927 1.00 82.25 102 MET A N 1
ATOM 785 C CA . MET A 1 102 ? -22.861 9.028 46.363 1.00 82.25 102 MET A CA 1
ATOM 786 C C . MET A 1 102 ? -22.035 10.192 46.906 1.00 82.25 102 MET A C 1
ATOM 788 O O . MET A 1 102 ? -20.857 10.325 46.566 1.00 82.25 102 MET A O 1
ATOM 792 N N . SER A 1 103 ? -22.654 11.034 47.736 1.00 87.38 103 SER A N 1
ATOM 793 C CA . SER A 1 103 ? -21.928 12.045 48.509 1.00 87.38 103 SER A CA 1
ATOM 794 C C . SER A 1 103 ? -21.162 11.383 49.662 1.00 87.38 103 SER A C 1
ATOM 796 O O . SER A 1 103 ? -21.381 10.215 49.991 1.00 87.38 103 SER A O 1
ATOM 798 N N . TYR A 1 104 ? -20.258 12.124 50.304 1.00 89.06 104 TYR A N 1
ATOM 799 C CA . TYR A 1 104 ? -19.578 11.635 51.507 1.00 89.06 104 TYR A CA 1
ATOM 800 C C . TYR A 1 104 ? -20.580 11.242 52.614 1.00 89.06 104 TYR A C 1
ATOM 802 O O . TYR A 1 104 ? -20.402 10.217 53.268 1.00 89.06 104 TYR A O 1
ATOM 810 N N . GLU A 1 105 ? -21.681 11.986 52.745 1.00 89.25 105 GLU A N 1
ATOM 811 C CA . GLU A 1 105 ? -22.765 11.714 53.700 1.00 89.25 105 GLU A CA 1
ATOM 812 C C . GLU A 1 105 ? -23.484 10.385 53.411 1.00 89.25 105 GLU A C 1
ATOM 814 O O . GLU A 1 105 ? -23.837 9.653 54.334 1.00 89.25 105 GLU A O 1
ATOM 819 N N . ASP A 1 106 ? -23.676 10.037 52.134 1.00 90.12 106 ASP A N 1
ATOM 820 C CA . ASP A 1 106 ? -24.259 8.747 51.741 1.00 90.12 106 ASP A CA 1
ATOM 821 C C . ASP A 1 106 ? -23.344 7.577 52.153 1.00 90.12 106 ASP A C 1
ATOM 823 O O . ASP A 1 106 ? -23.820 6.529 52.599 1.00 90.12 106 ASP A O 1
ATOM 827 N N . LEU A 1 107 ? -22.022 7.754 52.032 1.00 87.69 107 LEU A N 1
ATOM 828 C CA . LEU A 1 107 ? -21.034 6.753 52.448 1.00 87.69 107 LEU A CA 1
ATOM 829 C C . LEU A 1 107 ? -20.979 6.598 53.970 1.00 87.69 107 LEU A C 1
ATOM 831 O O . LEU A 1 107 ? -20.799 5.483 54.461 1.00 87.69 107 LEU A O 1
ATOM 835 N N . GLU A 1 108 ? -21.125 7.697 54.707 1.00 92.75 108 GLU A N 1
ATOM 836 C CA . GLU A 1 108 ? -21.161 7.701 56.169 1.00 92.75 108 GLU A CA 1
ATOM 837 C C . GLU A 1 108 ? -22.408 6.975 56.688 1.00 92.75 108 GLU A C 1
ATOM 839 O O . GLU A 1 108 ? -22.281 6.004 57.433 1.00 92.75 108 GLU A O 1
ATOM 844 N N . LYS A 1 109 ? -23.594 7.302 56.155 1.00 88.88 109 LYS A N 1
ATOM 845 C CA . LYS A 1 109 ? -24.839 6.581 56.472 1.00 88.88 109 LYS A CA 1
ATOM 846 C C . LYS A 1 109 ? -24.740 5.086 56.184 1.00 88.88 109 LYS A C 1
ATOM 848 O O . LYS A 1 109 ? -25.136 4.270 57.012 1.00 88.88 109 LYS A O 1
ATOM 853 N N . ALA A 1 110 ? -24.162 4.704 55.046 1.00 88.38 110 ALA A N 1
ATOM 854 C CA . ALA A 1 110 ? -23.985 3.295 54.701 1.00 88.38 110 ALA A CA 1
ATOM 855 C C . ALA A 1 110 ? -23.036 2.557 55.668 1.00 88.38 110 ALA A C 1
ATOM 857 O O . ALA A 1 110 ? -23.202 1.356 55.909 1.00 88.38 110 ALA A O 1
ATOM 858 N N . ARG A 1 111 ? -22.032 3.250 56.222 1.00 90.81 111 ARG A N 1
ATOM 859 C CA . ARG A 1 111 ? -21.131 2.695 57.245 1.00 90.81 111 ARG A CA 1
ATOM 860 C C . ARG A 1 111 ? -21.847 2.533 58.581 1.00 90.81 111 ARG A C 1
ATOM 862 O O . ARG A 1 111 ? -21.723 1.468 59.184 1.00 90.81 111 ARG A O 1
ATOM 869 N N . ASP A 1 112 ? -22.631 3.523 58.991 1.00 91.38 112 ASP A N 1
ATOM 870 C CA . ASP A 1 112 ? -23.402 3.480 60.236 1.00 91.38 112 ASP A CA 1
ATOM 871 C C . ASP A 1 112 ? -24.471 2.385 60.201 1.00 91.38 112 ASP A C 1
ATOM 873 O O . ASP A 1 112 ? -24.588 1.582 61.128 1.00 91.38 112 ASP A O 1
ATOM 877 N N . GLU A 1 113 ? -25.207 2.271 59.093 1.00 90.69 113 GLU A N 1
ATOM 878 C CA . GLU A 1 113 ? -26.186 1.203 58.884 1.00 90.69 113 GLU A CA 1
ATOM 879 C C . GLU A 1 113 ? -25.536 -0.183 58.941 1.00 90.69 113 GLU A C 1
ATOM 881 O O . GLU A 1 113 ? -26.087 -1.104 59.552 1.00 90.69 113 GLU A O 1
ATOM 886 N N . ARG A 1 114 ? -24.339 -0.337 58.361 1.00 89.25 114 ARG A N 1
ATOM 887 C CA . ARG A 1 114 ? -23.576 -1.588 58.431 1.00 89.25 114 ARG A CA 1
ATOM 888 C C . ARG A 1 114 ? -23.134 -1.896 59.858 1.00 89.25 114 ARG A C 1
ATOM 890 O O . ARG A 1 114 ? -23.359 -3.010 60.319 1.00 89.25 114 ARG A O 1
ATOM 897 N N . ALA A 1 115 ? -22.585 -0.919 60.577 1.00 88.38 115 ALA A N 1
ATOM 898 C CA . ALA A 1 115 ? -22.180 -1.087 61.970 1.00 88.38 115 ALA A CA 1
ATOM 899 C C . ALA A 1 115 ? -23.369 -1.480 62.866 1.00 88.38 115 ALA A C 1
ATOM 901 O O . ALA A 1 115 ? -23.252 -2.371 63.709 1.00 88.38 115 ALA A O 1
ATOM 902 N N . LEU A 1 116 ? -24.543 -0.882 62.639 1.00 85.94 116 LEU A N 1
ATOM 903 C CA . LEU A 1 116 ? -25.780 -1.243 63.330 1.00 85.94 116 LEU A CA 1
ATOM 904 C C . LEU A 1 116 ? -26.233 -2.670 63.002 1.00 85.94 116 LEU A C 1
ATOM 906 O O . LEU A 1 116 ? -26.663 -3.392 63.902 1.00 85.94 116 LEU A O 1
ATOM 910 N N . GLN A 1 117 ? -26.155 -3.096 61.740 1.00 84.75 117 GLN A N 1
ATOM 911 C CA . GLN A 1 117 ? -26.522 -4.462 61.354 1.00 84.75 117 GLN A CA 1
ATOM 912 C C . GLN A 1 117 ? -25.537 -5.506 61.888 1.00 84.75 117 GLN A C 1
ATOM 914 O O . GLN A 1 117 ? -25.958 -6.561 62.370 1.00 84.75 117 GLN A O 1
ATOM 919 N N . ASP A 1 118 ? -24.244 -5.201 61.901 1.00 81.88 118 ASP A N 1
ATOM 920 C CA . ASP A 1 118 ? -23.216 -6.065 62.479 1.00 81.88 118 ASP A CA 1
ATOM 921 C C . ASP A 1 118 ? -23.370 -6.162 64.009 1.00 81.88 118 ASP A C 1
ATOM 923 O O . ASP A 1 118 ? -23.309 -7.253 64.581 1.00 81.88 118 ASP A O 1
ATOM 927 N N . ALA A 1 119 ? -23.704 -5.064 64.692 1.00 78.19 119 ALA A N 1
ATOM 928 C CA . ALA A 1 119 ? -24.036 -5.074 66.119 1.00 78.19 119 ALA A CA 1
ATOM 929 C C . ALA A 1 119 ? -25.318 -5.876 66.424 1.00 78.19 119 ALA A C 1
ATOM 931 O O . ALA A 1 119 ? -25.380 -6.633 67.397 1.00 78.19 119 ALA A O 1
ATOM 932 N N . LYS A 1 120 ? -26.348 -5.766 65.575 1.00 74.94 120 LYS A N 1
ATOM 933 C CA . LYS A 1 120 ? -27.589 -6.553 65.692 1.00 74.94 120 LYS A CA 1
ATOM 934 C C . LYS A 1 120 ? -27.361 -8.043 65.424 1.00 74.94 120 LYS A C 1
ATOM 936 O O . LYS A 1 120 ? -27.935 -8.891 66.107 1.00 74.94 120 LYS A O 1
ATOM 941 N N . SER A 1 121 ? -26.525 -8.391 64.450 1.00 68.94 121 SER A N 1
ATOM 942 C CA . SER A 1 121 ? -26.226 -9.790 64.127 1.00 68.94 121 SER A CA 1
ATOM 943 C C . SER A 1 121 ? -25.357 -10.451 65.205 1.00 68.94 121 SER A C 1
ATOM 945 O O . SER A 1 121 ? -25.604 -11.598 65.589 1.00 68.94 121 SER A O 1
ATOM 947 N N . THR A 1 122 ? -24.395 -9.716 65.768 1.00 65.25 122 THR A N 1
ATOM 948 C CA . THR A 1 122 ? -23.545 -10.189 66.869 1.00 65.25 122 THR A CA 1
ATOM 949 C C . THR A 1 122 ? -24.312 -10.316 68.185 1.00 65.25 122 THR A C 1
ATOM 951 O O . THR A 1 122 ? -24.113 -11.300 68.899 1.00 65.25 122 THR A O 1
ATOM 954 N N . SER A 1 123 ? -25.242 -9.405 68.495 1.00 62.62 123 SER A N 1
ATOM 955 C CA . SER A 1 123 ? -26.103 -9.523 69.681 1.00 62.62 123 SER A CA 1
ATOM 956 C C . SER A 1 123 ? -27.064 -10.712 69.582 1.00 62.62 123 SER A C 1
ATOM 958 O O . SER A 1 123 ? -27.175 -11.480 70.538 1.00 62.62 123 SER A O 1
ATOM 960 N N . LYS A 1 124 ? -27.665 -10.949 68.406 1.00 62.12 124 LYS A N 1
ATOM 961 C CA . LYS A 1 124 ? -28.505 -12.130 68.141 1.00 62.12 124 LYS A CA 1
ATOM 962 C C . LYS A 1 124 ? -27.721 -13.445 68.220 1.00 62.12 124 LYS A C 1
ATOM 964 O O . LYS A 1 124 ? -28.262 -14.459 68.655 1.00 62.12 124 LYS A O 1
ATOM 969 N N . ARG A 1 125 ? -26.445 -13.450 67.816 1.00 61.19 125 ARG A N 1
ATOM 970 C CA . ARG A 1 125 ? -25.554 -14.610 68.009 1.00 61.19 125 ARG A CA 1
ATOM 971 C C . ARG A 1 125 ? -25.245 -14.833 69.490 1.00 61.19 125 ARG A C 1
ATOM 973 O O . ARG A 1 125 ? -25.383 -15.957 69.956 1.00 61.19 125 ARG A O 1
ATOM 980 N N . ARG A 1 126 ? -24.904 -13.774 70.235 1.00 61.69 126 ARG A N 1
ATOM 981 C CA . ARG A 1 126 ? -24.581 -13.846 71.673 1.00 61.69 126 ARG A CA 1
ATOM 982 C C . ARG A 1 126 ? -25.761 -14.284 72.541 1.00 61.69 126 ARG A C 1
ATOM 984 O O . ARG A 1 126 ? -25.553 -15.039 73.486 1.00 61.69 126 ARG A O 1
ATOM 991 N N . SER A 1 127 ? -26.985 -13.848 72.240 1.00 60.44 127 SER A N 1
ATOM 992 C CA . SER A 1 127 ? -28.173 -14.280 72.989 1.00 60.44 127 SER A CA 1
ATOM 993 C C . SER A 1 127 ? -28.477 -15.765 72.783 1.00 60.44 127 SER A C 1
ATOM 995 O O . SER A 1 127 ? -28.827 -16.447 73.741 1.00 60.44 127 SER A O 1
ATOM 997 N N . ARG A 1 128 ? -28.266 -16.296 71.572 1.00 59.12 128 ARG A N 1
ATOM 998 C CA . ARG A 1 128 ? -28.434 -17.728 71.291 1.00 59.12 128 ARG A CA 1
ATOM 999 C C . ARG A 1 128 ? -27.401 -18.589 72.030 1.00 59.12 128 ARG A C 1
ATOM 1001 O O . ARG A 1 128 ? -27.773 -19.640 72.531 1.00 59.12 128 ARG A O 1
ATOM 1008 N N . THR A 1 129 ? -26.150 -18.137 72.155 1.00 61.22 129 THR A N 1
ATOM 1009 C CA . THR A 1 129 ? -25.117 -18.850 72.932 1.00 61.22 129 THR A CA 1
ATOM 1010 C C . THR A 1 129 ? -25.447 -18.874 74.429 1.00 61.22 129 THR A C 1
ATOM 1012 O O . THR A 1 129 ? -25.444 -19.939 75.028 1.00 61.22 129 THR A O 1
ATOM 1015 N N . ARG A 1 130 ? -25.872 -17.741 75.011 1.00 59.88 130 ARG A N 1
ATOM 1016 C CA . ARG A 1 130 ? -26.234 -17.664 76.442 1.00 59.88 130 ARG A CA 1
ATOM 1017 C C . ARG A 1 130 ? -27.419 -18.547 76.836 1.00 59.88 130 ARG A C 1
ATOM 1019 O O . ARG A 1 130 ? -27.451 -19.037 77.957 1.00 59.88 130 ARG A O 1
ATOM 1026 N N . ILE A 1 131 ? -28.392 -18.738 75.941 1.00 61.53 131 ILE A N 1
ATOM 1027 C CA . ILE A 1 131 ? -29.519 -19.652 76.188 1.00 61.53 131 ILE A CA 1
ATOM 1028 C C . ILE A 1 131 ? -29.026 -21.102 76.243 1.00 61.53 131 ILE A C 1
ATOM 1030 O O . ILE A 1 131 ? -29.461 -21.849 77.109 1.00 61.53 131 ILE A O 1
ATOM 1034 N N . VAL A 1 132 ? -28.096 -21.488 75.365 1.00 59.91 132 VAL A N 1
ATOM 1035 C CA . VAL A 1 132 ? -27.502 -22.836 75.366 1.00 59.91 132 VAL A CA 1
ATOM 1036 C C . VAL A 1 132 ? -26.673 -23.068 76.634 1.00 59.91 132 VAL A C 1
ATOM 1038 O O . VAL A 1 132 ? -26.812 -24.114 77.259 1.00 59.91 132 VAL A O 1
ATOM 1041 N N . ASP A 1 133 ? -25.896 -22.074 77.072 1.00 58.91 133 ASP A N 1
ATOM 1042 C CA . ASP A 1 133 ? -25.065 -22.172 78.282 1.00 58.91 133 ASP A CA 1
ATOM 1043 C C . ASP A 1 133 ? -25.907 -22.239 79.575 1.00 58.91 133 ASP A C 1
ATOM 1045 O O . ASP A 1 133 ? -25.610 -23.012 80.491 1.00 58.91 133 ASP A O 1
ATOM 1049 N N . HIS A 1 134 ? -27.005 -21.474 79.649 1.00 59.22 134 HIS A N 1
ATOM 1050 C CA . HIS A 1 134 ? -27.951 -21.566 80.767 1.00 59.22 134 HIS A CA 1
ATOM 1051 C C . HIS A 1 134 ? -28.718 -22.890 80.786 1.00 59.22 134 HIS A C 1
ATOM 1053 O O . HIS A 1 134 ? -29.060 -23.360 81.867 1.00 59.22 134 HIS A O 1
ATOM 1059 N N . ASN A 1 135 ? -28.958 -23.497 79.618 1.00 56.19 135 ASN A N 1
ATOM 1060 C CA . ASN A 1 135 ? -29.648 -24.780 79.517 1.00 56.19 135 ASN A CA 1
ATOM 1061 C C . ASN A 1 135 ? -28.735 -26.007 79.740 1.00 56.19 135 ASN A C 1
ATOM 1063 O O . ASN A 1 135 ? -29.225 -27.126 79.811 1.00 56.19 135 ASN A O 1
ATOM 1067 N N . ALA A 1 136 ? -27.417 -25.812 79.841 1.00 56.25 136 ALA A N 1
ATOM 1068 C CA . ALA A 1 136 ? -26.455 -26.852 80.224 1.00 56.25 136 ALA A CA 1
ATOM 1069 C C . ALA A 1 136 ? -26.132 -26.839 81.736 1.00 56.25 136 ALA A C 1
ATOM 1071 O O . ALA A 1 136 ? -25.660 -27.827 82.297 1.00 56.25 136 ALA A O 1
ATOM 1072 N N . THR A 1 137 ? -26.379 -25.718 82.420 1.00 56.69 137 THR A N 1
ATOM 1073 C CA . THR A 1 137 ? -26.087 -25.528 83.857 1.00 56.69 137 THR A CA 1
ATOM 1074 C C . THR A 1 137 ? -27.256 -25.913 84.771 1.00 56.69 137 THR A C 1
ATOM 1076 O O . THR A 1 137 ? -27.058 -26.302 85.922 1.00 56.69 137 THR A O 1
ATOM 1079 N N . ASN A 1 138 ? -28.481 -25.867 84.256 1.00 54.97 138 ASN A N 1
ATOM 1080 C CA . ASN A 1 138 ? -29.690 -26.349 84.927 1.00 54.97 138 ASN A CA 1
ATOM 1081 C C . ASN A 1 138 ? -29.856 -27.886 84.861 1.00 54.97 138 ASN A C 1
ATOM 1083 O O . ASN A 1 138 ? -30.458 -28.446 85.772 1.00 54.97 138 ASN A O 1
ATOM 1087 N N . GLU A 1 139 ? -29.271 -28.592 83.882 1.00 53.62 139 GLU A N 1
ATOM 1088 C CA . GLU A 1 139 ? -29.261 -30.071 83.871 1.00 53.62 139 GLU A CA 1
ATOM 1089 C C . GLU A 1 139 ? -28.283 -30.680 84.893 1.00 53.62 139 GLU A C 1
ATOM 1091 O O . GLU A 1 139 ? -28.575 -31.710 85.496 1.00 53.62 139 GLU A O 1
ATOM 1096 N N . THR A 1 140 ? -27.151 -30.026 85.171 1.00 52.78 140 THR A N 1
ATOM 1097 C CA . THR A 1 140 ? -26.149 -30.530 86.133 1.00 52.78 140 THR A CA 1
ATOM 1098 C C . THR A 1 140 ? -26.529 -30.292 87.596 1.00 52.78 140 THR A C 1
ATOM 1100 O O . THR A 1 140 ? -26.071 -31.017 88.476 1.00 52.78 140 THR A O 1
ATOM 1103 N N . SER A 1 141 ? -27.413 -29.328 87.868 1.00 52.66 141 SER A N 1
ATOM 1104 C CA . SER A 1 141 ? -27.860 -29.003 89.232 1.00 52.66 141 SER A CA 1
ATOM 1105 C C . SER A 1 141 ? -29.035 -29.867 89.718 1.00 52.66 141 SER A C 1
ATOM 1107 O O . SER A 1 141 ? -29.274 -29.944 90.919 1.00 52.66 141 SER A O 1
ATOM 1109 N N . ASN A 1 142 ? -29.740 -30.557 88.813 1.00 51.09 142 ASN A N 1
ATOM 1110 C CA . ASN A 1 142 ? -30.916 -31.373 89.149 1.00 51.09 142 ASN A CA 1
ATOM 1111 C C . ASN A 1 142 ? -30.586 -32.831 89.535 1.00 51.09 142 ASN A C 1
ATOM 1113 O O . ASN A 1 142 ? -31.459 -33.539 90.023 1.00 51.09 142 ASN A O 1
ATOM 1117 N N . VAL A 1 143 ? -29.346 -33.296 89.338 1.00 53.31 143 VAL A N 1
ATOM 1118 C CA . VAL A 1 143 ? -28.952 -34.700 89.602 1.00 53.31 143 VAL A CA 1
ATOM 1119 C C . VAL A 1 143 ? -28.519 -34.940 91.060 1.00 53.31 143 VAL A C 1
ATOM 1121 O O . VAL A 1 143 ? -28.508 -36.076 91.519 1.00 53.31 143 VAL A O 1
ATOM 1124 N N . VAL A 1 144 ? -28.200 -33.893 91.831 1.00 51.75 144 VAL A N 1
ATOM 1125 C CA . VAL A 1 144 ? -27.603 -34.044 93.179 1.00 51.75 144 VAL A CA 1
ATOM 1126 C C . VAL A 1 144 ? -28.635 -33.977 94.322 1.00 51.75 144 VAL A C 1
ATOM 1128 O O . VAL A 1 144 ? -28.303 -34.286 95.461 1.00 51.75 144 VAL A O 1
ATOM 1131 N N . GLN A 1 145 ? -29.902 -33.631 94.057 1.00 53.06 145 GLN A N 1
ATOM 1132 C CA . GLN A 1 145 ? -30.908 -33.407 95.115 1.00 53.06 145 GLN A CA 1
ATOM 1133 C C . GLN A 1 145 ? -31.843 -34.593 95.433 1.00 53.06 145 GLN A C 1
ATOM 1135 O O . GLN A 1 145 ? -32.722 -34.444 96.277 1.00 53.06 145 GLN A O 1
ATOM 1140 N N . SER A 1 146 ? -31.667 -35.777 94.834 1.00 51.78 146 SER A N 1
ATOM 1141 C CA . SER A 1 146 ? -32.530 -36.945 95.099 1.00 51.78 146 SER A CA 1
ATOM 1142 C C . SER A 1 146 ? -31.746 -38.181 95.558 1.00 51.78 146 SER A C 1
ATOM 1144 O O . SER A 1 146 ? -31.630 -39.156 94.817 1.00 51.78 146 SER A O 1
ATOM 1146 N N . SER A 1 147 ? -31.183 -38.156 96.768 1.00 49.06 147 SER A N 1
ATOM 1147 C CA . SER A 1 147 ? -30.803 -39.372 97.514 1.00 49.06 147 SER A CA 1
ATOM 1148 C C . SER A 1 147 ? -30.564 -39.049 98.991 1.00 49.06 147 SER A C 1
ATOM 1150 O O . SER A 1 147 ? -29.430 -38.869 99.422 1.00 49.06 147 SER A O 1
ATOM 1152 N N . THR A 1 148 ? -31.651 -38.988 99.754 1.00 43.06 148 THR A N 1
ATOM 1153 C CA . THR A 1 148 ? -31.684 -39.301 101.188 1.00 43.06 148 THR A CA 1
ATOM 1154 C C . THR A 1 148 ? -33.059 -39.884 101.474 1.00 43.06 148 THR A C 1
ATOM 1156 O O . THR A 1 148 ? -34.024 -39.130 101.564 1.00 43.06 148 THR A O 1
ATOM 1159 N N . ASP A 1 149 ? -33.119 -41.211 101.519 1.00 40.56 149 ASP A N 1
ATOM 1160 C CA . ASP A 1 149 ? -33.924 -42.014 102.446 1.00 40.56 149 ASP A CA 1
ATOM 1161 C C . ASP A 1 149 ? -33.299 -43.415 102.528 1.00 40.56 149 ASP A C 1
ATOM 1163 O O . ASP A 1 149 ? -32.923 -43.951 101.455 1.00 40.56 149 ASP A O 1
#

Secondary structure (DSSP, 8-state):
-----------------PPPPP-SHHHHHHHHHHHHHHGGGS-HHHHHHHHHHHHHHHHHHHHHHHHHHHHHHHHHHHHHHHHHHHHHHHS------------HHHHHHHHHHHHHHHHHHHHHHHHHHHHHHHHHHHHHHSSSS----

Sequence (149 aa):
MQTQSAPSVPSTPMVPVTPVTPVGLAGILALHDVIRHDAQGLDGSSQRRLQKHFQKLSKAVETSFAEHVLLERRNEFLQRTNGEARVRRSTRSKVIGTARVMSYEDLEKARDERALQDAKSTSKRRSRTRIVDHNATNETSNVVQSSTD

pLDDT: mean 76.94, std 16.33, range [40.56, 97.88]

Radius of gyration: 50.46 Å; chains: 1; bounding box: 58×54×175 Å